Protein AF-A0A7V0YUP9-F1 (afdb_monomer)

Mean predicted aligned error: 5.32 Å

Radius of gyration: 13.09 Å; Cα contacts (8 Å, |Δi|>4): 19; chains: 1; bounding box: 26×17×32 Å

pLDDT: mean 87.5, std 9.17, range [61.81, 96.81]

Foldseek 3Di:
DQLCVVCVVVVHDSVVSVVVVVVVVVVCPPPVNVVVCVVVD

Sequence (41 aa):
HTLDQIGRTFGVSRERIRQIEERALNKLRHPIRIRKLKDFL

Solvent-accessible surface area (backbone atoms only — not comparable to full-atom values): 2461 Å² total; per-residue (Å²): 138,52,54,61,58,51,12,64,76,70,77,45,53,44,67,58,46,52,53,49,49,55,53,48,54,58,58,45,69,36,68,80,53,38,59,73,51,57,84,79,113

Nearest PDB structures (foldseek):
  5tw1-assembly1_F  TM=8.614E-01  e=4.000E-03  Mycolicibacterium smegmatis MC2 155
  5vi8-assembly1_F  TM=8.615E-01  e=4.000E-03  Mycolicibacterium smegmatis MC2 155
  6cce-assembly1_F  TM=8.681E-01  e=7.712E-03  Mycolicibacterium smegmatis MC2 155
  8igs-assembly1_L  TM=8.646E-01  e=1.600E-02  Escherichia coli K-12
  7mkd-assembly1_L  TM=8.597E-01  e=1.991E-02  Escherichia coli

Secondary structure (DSSP, 8-state):
--HHHHHHHHT--HHHHHHHHHHHHHHHTSHHHHHHHHTT-

Structure (mmCIF, N/CA/C/O backbone):
data_AF-A0A7V0YUP9-F1
#
_entry.id   AF-A0A7V0YUP9-F1
#
loop_
_atom_site.group_PDB
_atom_site.id
_atom_site.type_symbol
_atom_site.label_atom_id
_atom_site.label_alt_id
_atom_site.label_comp_id
_atom_site.label_asym_id
_atom_site.label_entity_id
_atom_site.label_seq_id
_atom_site.pdbx_PDB_ins_code
_atom_site.Cartn_x
_atom_site.Cartn_y
_atom_site.Cartn_z
_atom_site.occupancy
_atom_site.B_iso_or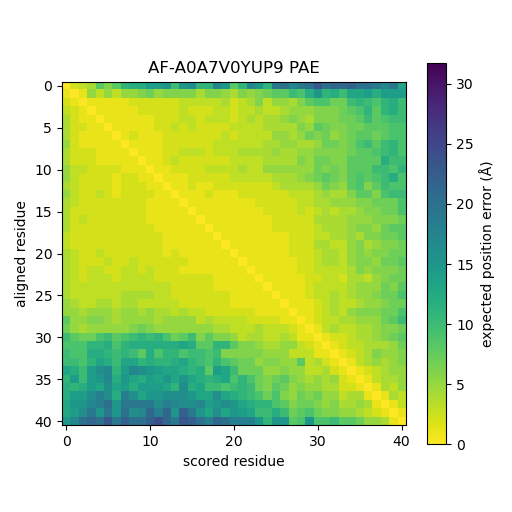_equiv
_atom_site.auth_seq_id
_atom_site.auth_comp_id
_atom_site.auth_asym_id
_atom_site.auth_atom_id
_atom_site.pdbx_PDB_model_num
ATOM 1 N N . HIS A 1 1 ? -8.660 9.804 -1.771 1.00 73.25 1 HIS A N 1
ATOM 2 C CA . HIS A 1 1 ? -9.278 8.866 -0.811 1.00 73.25 1 HIS A CA 1
ATOM 3 C C . HIS A 1 1 ? -8.252 8.450 0.232 1.00 73.25 1 HIS A C 1
ATOM 5 O O . HIS A 1 1 ? -7.157 8.069 -0.155 1.00 73.25 1 HIS A O 1
ATOM 11 N N . THR A 1 2 ? -8.560 8.565 1.528 1.00 90.44 2 THR A N 1
ATOM 12 C CA . THR A 1 2 ? -7.651 8.134 2.612 1.00 90.44 2 THR A CA 1
ATOM 13 C C . THR A 1 2 ? -7.848 6.651 2.948 1.00 90.44 2 THR A C 1
ATOM 15 O O . THR A 1 2 ? -8.935 6.112 2.743 1.00 90.44 2 THR A O 1
ATOM 18 N N . LEU A 1 3 ? -6.829 5.988 3.517 1.00 90.12 3 LEU A N 1
ATOM 19 C CA . LEU A 1 3 ? -6.935 4.587 3.971 1.00 90.12 3 LEU A CA 1
ATOM 20 C C . LEU A 1 3 ? -8.076 4.384 4.984 1.00 90.12 3 LEU A C 1
ATOM 22 O O . LEU A 1 3 ? -8.677 3.316 5.019 1.00 90.12 3 LEU A O 1
ATOM 26 N N . ASP A 1 4 ? -8.385 5.411 5.783 1.00 90.75 4 ASP A N 1
ATOM 27 C CA . ASP A 1 4 ? -9.470 5.377 6.770 1.00 90.75 4 ASP A CA 1
ATOM 28 C C . ASP A 1 4 ? -10.855 5.402 6.106 1.00 90.75 4 ASP A C 1
ATOM 30 O O . ASP A 1 4 ? -11.732 4.620 6.464 1.00 90.75 4 ASP A O 1
ATOM 34 N N . GLN A 1 5 ? -11.039 6.240 5.078 1.00 92.81 5 GLN A N 1
ATOM 35 C CA . GLN A 1 5 ? -12.270 6.256 4.278 1.00 92.81 5 GLN A CA 1
ATOM 36 C C . GLN A 1 5 ? -12.490 4.916 3.573 1.00 92.81 5 GLN A C 1
ATOM 38 O O . GLN A 1 5 ? -13.586 4.370 3.626 1.00 92.81 5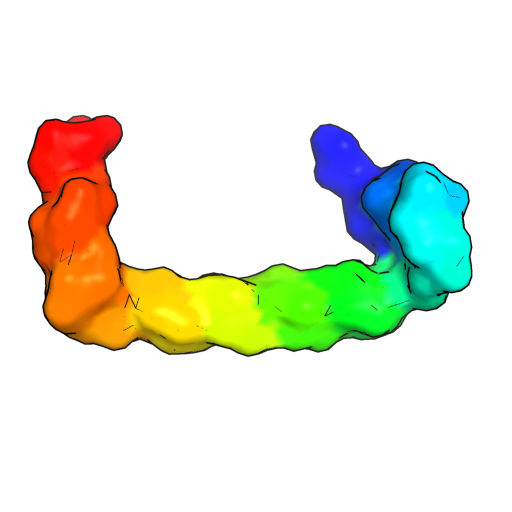 GLN A O 1
ATOM 43 N N . ILE A 1 6 ? -11.436 4.368 2.963 1.00 91.88 6 ILE A N 1
ATOM 44 C CA . ILE A 1 6 ? -11.482 3.068 2.284 1.00 91.88 6 ILE A CA 1
ATOM 45 C C . ILE A 1 6 ? -11.800 1.965 3.303 1.00 91.88 6 ILE A C 1
ATOM 47 O O . ILE A 1 6 ? -12.693 1.158 3.073 1.00 91.88 6 ILE A O 1
ATOM 51 N N . GLY A 1 7 ? -11.149 1.964 4.468 1.00 91.88 7 GLY A N 1
ATOM 52 C CA . GLY A 1 7 ? -11.445 1.011 5.538 1.00 91.88 7 GLY A CA 1
ATOM 53 C C . GLY A 1 7 ? -12.925 1.002 5.928 1.00 91.88 7 GLY A C 1
ATOM 54 O O . GLY A 1 7 ? -13.542 -0.060 5.966 1.00 91.88 7 GLY A O 1
ATOM 55 N N . ARG A 1 8 ? -13.528 2.185 6.108 1.00 94.06 8 ARG A N 1
ATOM 56 C CA . ARG A 1 8 ? -14.966 2.324 6.404 1.00 94.06 8 ARG A CA 1
ATOM 57 C C . ARG A 1 8 ? -15.853 1.796 5.276 1.00 94.06 8 ARG A C 1
ATOM 59 O O . ARG A 1 8 ? -16.789 1.058 5.557 1.00 94.06 8 ARG A O 1
ATOM 66 N N . THR A 1 9 ? -15.554 2.129 4.019 1.00 94.94 9 THR A N 1
ATOM 67 C CA . THR A 1 9 ? -16.327 1.656 2.856 1.00 94.94 9 THR A CA 1
ATOM 68 C C . THR A 1 9 ? -16.290 0.136 2.715 1.00 94.94 9 THR A C 1
ATOM 70 O O . THR A 1 9 ? -17.298 -0.473 2.375 1.00 94.94 9 THR A O 1
ATOM 73 N N . PHE A 1 10 ? -15.140 -0.481 2.985 1.00 92.69 10 PHE A N 1
ATOM 74 C CA . PHE A 1 10 ? -14.934 -1.918 2.810 1.00 92.69 10 PHE A CA 1
ATOM 75 C C . PHE A 1 10 ? -15.122 -2.731 4.104 1.00 92.69 10 PHE A C 1
ATOM 77 O O . PHE A 1 10 ? -14.905 -3.940 4.088 1.00 92.69 10 PHE A O 1
ATOM 84 N N . GLY A 1 11 ? -15.515 -2.101 5.218 1.00 95.44 11 GLY A N 1
ATOM 85 C CA . GLY A 1 11 ? -15.718 -2.777 6.505 1.00 95.44 11 GLY A CA 1
ATOM 86 C C . GLY A 1 11 ? -14.446 -3.409 7.085 1.00 95.44 11 GLY A C 1
ATOM 87 O O . GLY A 1 11 ? -14.514 -4.413 7.790 1.00 95.44 11 GLY A O 1
ATOM 88 N N . VAL A 1 12 ? -13.273 -2.856 6.770 1.00 95.00 12 VAL A N 1
ATOM 89 C CA . VAL A 1 12 ? -11.965 -3.380 7.189 1.00 95.00 12 VAL A CA 1
ATOM 90 C C . VAL A 1 12 ? -11.145 -2.318 7.910 1.00 95.00 12 VAL A C 1
ATOM 92 O O . VAL A 1 12 ? -11.354 -1.116 7.756 1.00 95.00 12 VAL A O 1
ATOM 95 N N . SER A 1 13 ? -10.168 -2.755 8.703 1.00 95.75 13 SER A N 1
ATOM 96 C CA . SER A 1 13 ? -9.297 -1.825 9.418 1.00 95.75 13 SER A CA 1
ATOM 97 C C . SER A 1 13 ? -8.381 -1.045 8.468 1.00 95.75 13 SER A C 1
ATOM 99 O O . SER A 1 13 ? -7.970 -1.534 7.411 1.00 95.75 13 SER A O 1
ATOM 101 N N . ARG A 1 14 ? -7.982 0.159 8.895 1.00 94.94 14 ARG A N 1
ATOM 102 C CA . ARG A 1 14 ? -6.969 0.974 8.208 1.00 94.94 14 ARG A CA 1
ATOM 103 C C . ARG A 1 14 ? -5.676 0.191 7.949 1.00 94.94 14 ARG A C 1
ATOM 105 O O . ARG A 1 14 ? -5.113 0.275 6.861 1.00 94.94 14 ARG A O 1
ATOM 112 N N . GLU A 1 15 ? -5.232 -0.601 8.926 1.00 95.44 15 GLU A N 1
ATOM 113 C CA . GLU A 1 15 ? -4.023 -1.425 8.804 1.00 95.44 15 GLU A C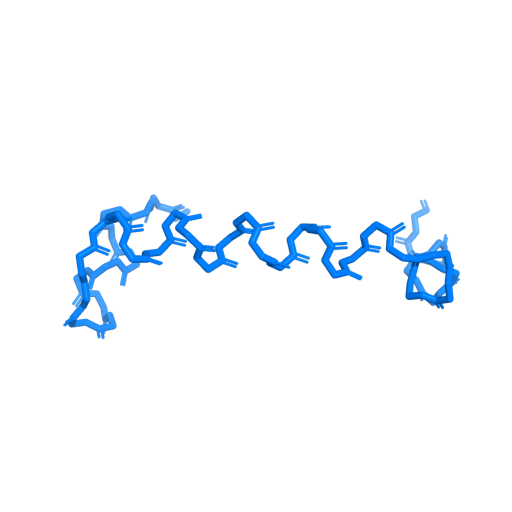A 1
ATOM 114 C C . GLU A 1 15 ? -4.189 -2.536 7.758 1.00 95.44 15 GLU A C 1
ATOM 116 O O . GLU A 1 15 ? -3.258 -2.829 7.009 1.00 95.44 15 GLU A O 1
ATOM 121 N N . ARG A 1 16 ? -5.393 -3.106 7.613 1.00 95.25 16 ARG A N 1
ATOM 122 C CA . ARG A 1 16 ? -5.668 -4.077 6.549 1.00 95.25 16 ARG A CA 1
ATOM 123 C C . ARG A 1 16 ? -5.551 -3.448 5.160 1.00 95.25 16 ARG A C 1
ATOM 125 O O . ARG A 1 16 ? -4.969 -4.082 4.280 1.00 95.25 16 ARG A O 1
ATOM 132 N N . ILE A 1 17 ? -6.053 -2.224 4.960 1.00 95.94 17 ILE A N 1
ATOM 133 C CA . ILE A 1 17 ? -5.878 -1.500 3.688 1.00 95.94 17 ILE A CA 1
ATOM 134 C C . ILE A 1 17 ? -4.389 -1.232 3.426 1.00 95.94 17 ILE A C 1
ATOM 136 O O . ILE A 1 17 ? -3.918 -1.522 2.328 1.00 95.94 17 ILE A O 1
ATOM 140 N N . ARG A 1 18 ? -3.626 -0.788 4.439 1.00 95.56 18 ARG A N 1
ATOM 141 C CA . ARG A 1 18 ? -2.171 -0.557 4.324 1.00 95.56 18 ARG A CA 1
ATOM 142 C C . ARG A 1 18 ? -1.416 -1.814 3.869 1.00 95.56 18 ARG A C 1
ATOM 144 O O . ARG A 1 18 ? -0.594 -1.758 2.960 1.00 95.56 18 ARG A O 1
ATOM 151 N N . GLN A 1 19 ? -1.724 -2.971 4.456 1.00 96.81 19 GLN A N 1
ATOM 152 C CA . GLN A 1 19 ? -1.107 -4.247 4.072 1.00 96.81 19 GLN A CA 1
ATOM 153 C C . GLN A 1 19 ? -1.448 -4.665 2.633 1.00 96.81 19 GLN A C 1
ATOM 155 O O . GLN A 1 19 ? -0.611 -5.241 1.934 1.00 96.81 19 GLN A O 1
ATOM 160 N N . ILE A 1 20 ? -2.683 -4.419 2.184 1.00 95.06 20 ILE A N 1
ATOM 161 C CA . ILE A 1 20 ? -3.105 -4.712 0.807 1.00 95.06 20 ILE A CA 1
ATOM 162 C C . ILE A 1 20 ? -2.366 -3.801 -0.178 1.00 95.06 20 ILE A C 1
ATOM 164 O O . ILE A 1 20 ? -1.880 -4.296 -1.195 1.00 95.06 20 ILE A O 1
ATOM 168 N N . GLU A 1 21 ? -2.237 -2.513 0.141 1.00 93.50 21 GLU A N 1
ATOM 169 C CA . GLU A 1 21 ? -1.492 -1.533 -0.654 1.00 93.50 21 GLU A CA 1
ATOM 170 C C . GLU A 1 21 ? -0.025 -1.948 -0.822 1.00 93.50 21 GLU A C 1
ATOM 172 O O . GLU A 1 21 ? 0.465 -2.050 -1.945 1.00 93.50 21 GLU A O 1
ATOM 177 N N . GLU A 1 22 ? 0.652 -2.313 0.268 1.00 95.81 22 GLU A N 1
ATOM 178 C CA . GLU A 1 22 ? 2.045 -2.771 0.238 1.00 95.81 22 GLU A CA 1
ATOM 179 C C . GLU A 1 22 ? 2.224 -4.015 -0.656 1.00 95.81 22 GLU A C 1
ATOM 181 O O . GLU A 1 22 ? 3.118 -4.081 -1.507 1.00 95.81 22 GLU A O 1
ATOM 186 N N . ARG A 1 23 ? 1.315 -4.993 -0.542 1.00 94.94 23 ARG A N 1
ATOM 187 C CA . ARG A 1 23 ? 1.306 -6.187 -1.405 1.00 94.94 23 ARG A CA 1
ATOM 188 C C . ARG A 1 23 ? 1.033 -5.840 -2.868 1.00 94.94 23 ARG A C 1
ATOM 190 O O . ARG A 1 23 ? 1.615 -6.469 -3.753 1.00 94.94 23 ARG A O 1
ATOM 197 N N . ALA A 1 24 ? 0.142 -4.889 -3.139 1.00 92.56 24 ALA A N 1
ATOM 19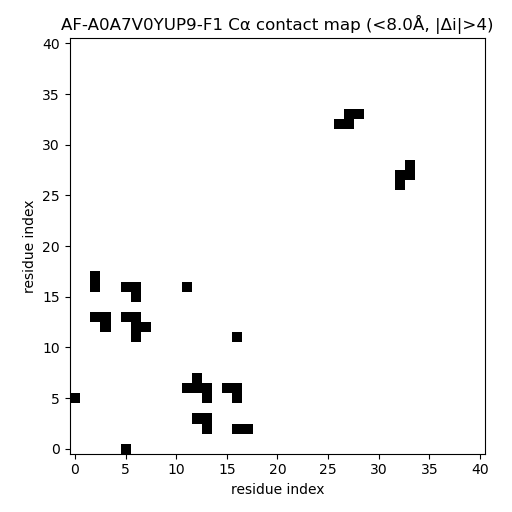8 C CA . ALA A 1 24 ? -0.180 -4.451 -4.492 1.00 92.56 24 ALA A CA 1
ATOM 199 C C . ALA A 1 24 ? 1.015 -3.742 -5.142 1.00 92.56 24 ALA A C 1
ATOM 201 O O . ALA A 1 24 ? 1.402 -4.114 -6.248 1.00 92.56 24 ALA A O 1
ATOM 202 N N . LEU A 1 25 ? 1.665 -2.815 -4.434 1.00 91.12 25 LEU A N 1
ATOM 203 C CA . LEU A 1 25 ? 2.868 -2.128 -4.909 1.00 91.12 25 LEU A CA 1
ATOM 204 C C . LEU A 1 25 ? 3.996 -3.117 -5.223 1.00 91.12 25 LEU A C 1
ATOM 206 O O . LEU A 1 25 ? 4.596 -3.049 -6.296 1.00 91.12 25 LEU A O 1
ATOM 210 N N . ASN A 1 26 ? 4.230 -4.100 -4.350 1.00 91.88 26 ASN A N 1
ATOM 211 C CA . ASN A 1 26 ? 5.215 -5.154 -4.604 1.00 91.88 26 ASN A CA 1
ATOM 212 C C . ASN A 1 26 ? 4.871 -5.996 -5.844 1.00 91.88 26 ASN A C 1
ATOM 214 O O . ASN A 1 26 ? 5.753 -6.312 -6.642 1.00 91.88 26 ASN A O 1
ATOM 218 N N . LYS A 1 27 ? 3.589 -6.317 -6.066 1.00 89.06 27 LYS A N 1
ATOM 219 C CA . LYS A 1 27 ? 3.140 -7.015 -7.285 1.00 89.06 27 LYS A CA 1
ATOM 220 C C . LYS A 1 27 ? 3.338 -6.168 -8.543 1.00 89.06 27 LYS A C 1
ATOM 222 O O . LYS A 1 27 ? 3.705 -6.721 -9.580 1.00 89.06 27 LYS A O 1
ATOM 227 N N . L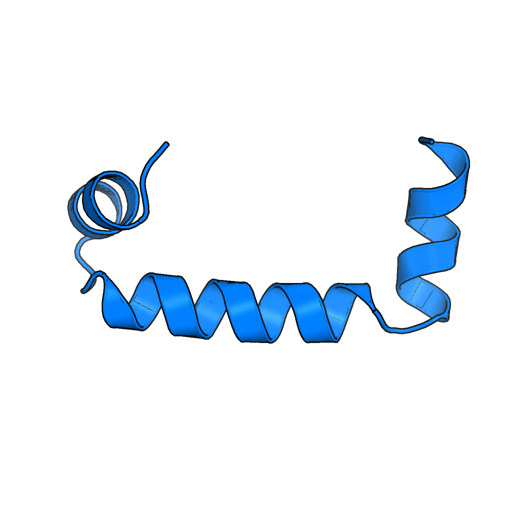EU A 1 28 ? 3.094 -4.860 -8.464 1.00 85.56 28 LEU A N 1
ATOM 228 C CA . LEU A 1 28 ? 3.248 -3.934 -9.587 1.00 85.56 28 LEU A CA 1
ATOM 229 C C . LEU A 1 28 ? 4.719 -3.720 -9.957 1.00 85.56 28 LEU A C 1
ATOM 231 O O . LEU A 1 28 ? 5.015 -3.636 -11.141 1.00 85.56 28 LEU A O 1
ATOM 235 N N . ARG A 1 29 ? 5.648 -3.753 -8.992 1.00 86.19 29 ARG A N 1
ATOM 236 C CA . ARG A 1 29 ? 7.104 -3.657 -9.231 1.00 86.19 29 ARG A CA 1
ATOM 237 C C . ARG A 1 29 ? 7.697 -4.806 -10.059 1.00 86.19 29 ARG A C 1
ATOM 239 O O . ARG A 1 29 ? 8.828 -4.698 -10.523 1.00 86.19 29 ARG A O 1
ATOM 246 N N . HIS A 1 30 ? 6.964 -5.899 -10.267 1.00 88.31 30 HIS A N 1
ATOM 247 C CA . HIS A 1 30 ? 7.446 -7.014 -11.077 1.00 88.31 30 HIS A CA 1
ATOM 248 C C . HIS A 1 30 ? 7.621 -6.590 -12.554 1.00 88.31 30 HIS A C 1
ATOM 250 O O . HIS A 1 30 ? 6.662 -6.094 -13.153 1.00 88.31 30 HIS A O 1
ATOM 256 N N . PRO A 1 31 ? 8.778 -6.851 -13.196 1.00 81.12 31 PRO A N 1
ATOM 257 C CA . PRO A 1 31 ? 9.132 -6.290 -14.508 1.00 81.12 31 PRO A CA 1
ATOM 258 C C . PRO A 1 31 ? 8.118 -6.605 -15.617 1.00 81.12 31 PRO A C 1
ATOM 260 O O . PRO A 1 31 ? 7.790 -5.739 -16.424 1.00 81.12 31 PRO A O 1
ATOM 263 N N . ILE A 1 32 ? 7.542 -7.813 -15.614 1.00 82.50 32 ILE A N 1
ATOM 264 C CA . ILE A 1 32 ? 6.484 -8.215 -16.563 1.00 82.50 32 ILE A CA 1
ATOM 265 C C . ILE A 1 32 ? 5.216 -7.348 -16.425 1.00 82.50 32 ILE A C 1
ATOM 267 O O . ILE A 1 32 ? 4.567 -7.046 -17.424 1.00 82.50 32 ILE A O 1
ATOM 271 N N . ARG A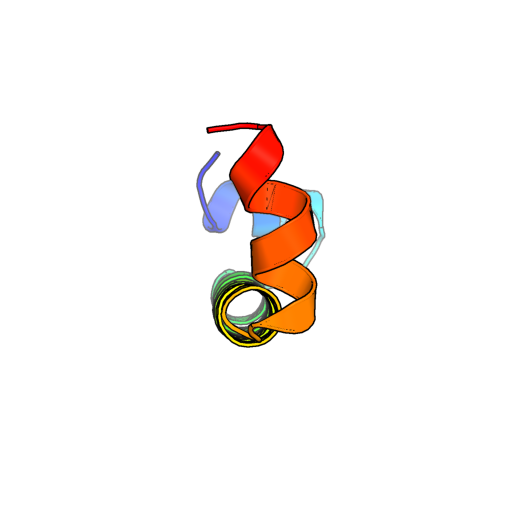 1 33 ? 4.850 -6.942 -15.201 1.00 75.50 33 ARG A N 1
ATOM 272 C CA . ARG A 1 33 ? 3.643 -6.141 -14.934 1.00 75.50 33 ARG A CA 1
ATOM 273 C C . ARG A 1 33 ? 3.884 -4.659 -15.199 1.00 75.50 33 ARG A C 1
ATOM 275 O O . ARG A 1 33 ? 3.044 -4.039 -15.839 1.00 75.50 33 ARG A O 1
ATOM 282 N N . ILE A 1 34 ? 5.051 -4.131 -14.820 1.00 76.81 34 ILE A N 1
ATOM 283 C CA . ILE A 1 34 ? 5.468 -2.762 -15.165 1.00 76.81 34 ILE A CA 1
ATOM 284 C C . ILE A 1 34 ? 5.481 -2.543 -16.677 1.00 76.81 34 ILE A C 1
ATOM 286 O O . ILE A 1 34 ? 5.070 -1.481 -17.126 1.00 76.81 34 ILE A O 1
ATOM 290 N N . ARG A 1 35 ? 5.904 -3.534 -17.475 1.00 78.06 35 ARG A N 1
ATOM 291 C CA . ARG A 1 35 ? 5.985 -3.371 -18.934 1.00 78.06 35 ARG A CA 1
ATOM 292 C C . ARG A 1 35 ? 4.635 -3.032 -19.570 1.00 78.06 35 ARG A C 1
ATOM 294 O O . ARG A 1 35 ? 4.617 -2.246 -20.496 1.0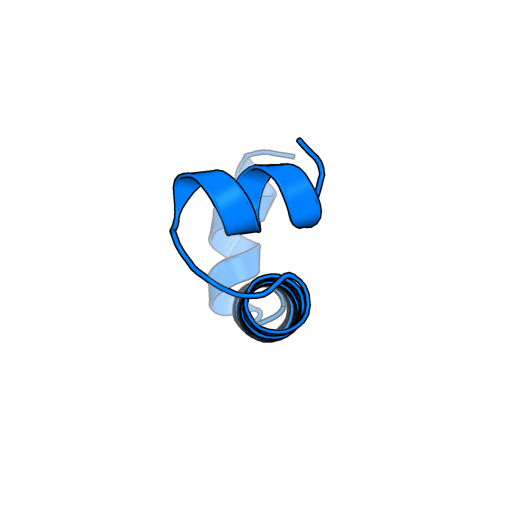0 78.06 35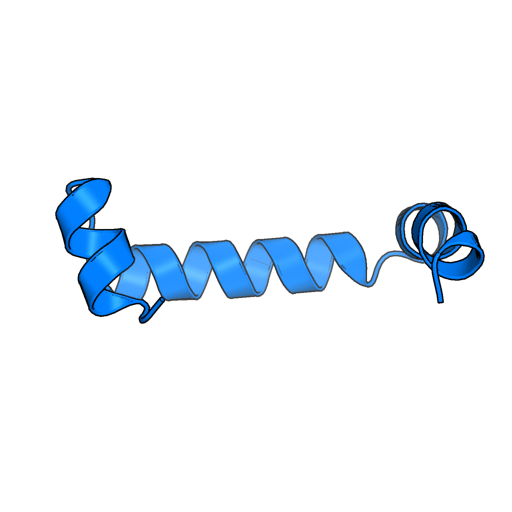 ARG A O 1
ATOM 301 N N . LYS A 1 36 ? 3.526 -3.563 -19.039 1.00 74.81 36 LYS A N 1
ATOM 302 C CA . LYS A 1 36 ? 2.165 -3.237 -19.507 1.00 74.81 36 LYS A CA 1
ATOM 303 C C . LYS A 1 36 ? 1.673 -1.860 -19.056 1.00 74.81 36 LYS A C 1
ATOM 305 O O . LYS A 1 36 ? 0.744 -1.341 -19.652 1.00 74.81 36 LYS A O 1
ATOM 310 N N . LEU A 1 37 ? 2.241 -1.308 -17.983 1.00 72.81 37 LEU A N 1
ATOM 311 C CA . LEU A 1 37 ? 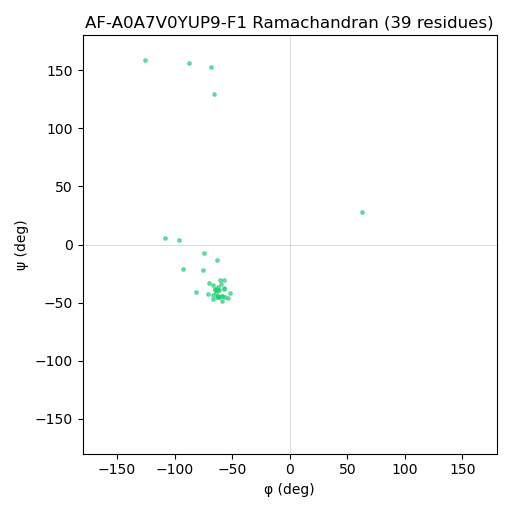1.898 0.026 -17.484 1.00 72.81 37 LEU A CA 1
ATOM 312 C C . LEU A 1 37 ? 2.805 1.125 -18.051 1.00 72.81 37 LEU A C 1
ATOM 314 O O . LEU A 1 37 ? 2.404 2.282 -18.041 1.00 72.81 37 LEU A O 1
ATOM 318 N N . LYS A 1 38 ? 4.003 0.781 -18.544 1.00 69.31 38 LYS A N 1
ATOM 319 C CA . LYS A 1 38 ? 4.939 1.737 -19.156 1.00 69.31 38 LYS A CA 1
ATOM 320 C C . LYS A 1 38 ? 4.370 2.429 -20.390 1.00 69.31 38 LYS A C 1
ATOM 322 O O . LYS A 1 38 ? 4.722 3.572 -20.615 1.00 69.31 38 LYS A O 1
ATOM 327 N N . ASP A 1 39 ? 3.488 1.769 -21.134 1.00 75.88 39 ASP A N 1
ATOM 328 C CA . ASP A 1 39 ? 2.877 2.338 -22.342 1.00 75.88 39 ASP A CA 1
ATOM 329 C C . ASP A 1 39 ? 1.807 3.411 -22.028 1.00 75.88 39 ASP A C 1
ATOM 331 O O . ASP A 1 39 ? 1.301 4.060 -22.939 1.00 75.88 39 ASP A O 1
ATOM 335 N N . PHE A 1 40 ? 1.449 3.593 -20.749 1.00 72.06 40 PHE A N 1
ATOM 336 C CA . PHE A 1 40 ? 0.461 4.572 -20.272 1.00 72.06 40 PHE A CA 1
ATOM 337 C C . PHE A 1 40 ? 1.090 5.759 -19.515 1.00 72.06 40 PHE A C 1
ATOM 339 O O . PHE A 1 40 ? 0.352 6.559 -18.935 1.00 72.06 40 PHE A O 1
ATOM 346 N N . LEU A 1 41 ? 2.426 5.846 -19.477 1.00 61.81 41 LEU A N 1
ATOM 347 C CA . LEU A 1 41 ? 3.207 6.942 -18.887 1.00 61.81 41 LEU A CA 1
ATOM 348 C C . LEU A 1 41 ? 3.890 7.749 -19.991 1.00 61.81 41 LEU A C 1
ATOM 350 O O . LEU A 1 41 ? 3.920 8.989 -19.846 1.00 61.81 41 LEU A O 1
#